Protein AF-A0A914PUM9-F1 (afdb_monomer_lite)

Foldseek 3Di:
DDDDDDDDPPDPPVCPDDPVVPPDPPPDDEAEQEDPVDPPRDDLVVVQVVVQQVLLVVLQVLVVVVVVDDDDDPPDRPFPCRNNGDPVRDPRPHYYYDYAYPDDDPVHHCVVVVVRVVVD

Structure (mmCIF, N/CA/C/O backbone):
data_AF-A0A914PUM9-F1
#
_entry.id   AF-A0A914PUM9-F1
#
loop_
_atom_site.group_PDB
_atom_site.id
_atom_site.type_symbol
_atom_site.label_atom_id
_atom_site.label_alt_id
_atom_site.label_comp_id
_atom_site.label_asym_id
_atom_site.label_entity_id
_atom_site.label_seq_id
_atom_site.pdbx_PDB_ins_code
_atom_site.Cartn_x
_atom_site.Cartn_y
_atom_site.Cartn_z
_atom_site.occupancy
_atom_site.B_iso_or_equiv
_atom_site.auth_seq_id
_atom_site.auth_comp_id
_atom_site.auth_asym_id
_atom_site.auth_atom_id
_atom_site.pdbx_PDB_model_num
ATOM 1 N N . MET A 1 1 ? -42.077 -44.377 -26.121 1.00 39.53 1 MET A N 1
ATOM 2 C CA . MET A 1 1 ? -41.051 -43.400 -26.551 1.00 39.53 1 MET A CA 1
ATOM 3 C C . MET A 1 1 ? -41.753 -42.065 -26.766 1.00 39.53 1 MET A C 1
ATOM 5 O O . MET A 1 1 ? -42.870 -42.094 -27.260 1.00 39.53 1 MET A O 1
ATOM 9 N N . ALA A 1 2 ? -41.104 -40.960 -26.391 1.00 34.34 2 ALA A N 1
ATOM 10 C CA . ALA A 1 2 ? -41.580 -39.568 -26.368 1.00 34.34 2 ALA A CA 1
ATOM 11 C C . ALA A 1 2 ? -42.380 -39.139 -25.118 1.00 34.34 2 ALA A C 1
ATOM 13 O O . ALA A 1 2 ? -43.539 -39.478 -24.904 1.00 34.34 2 ALA A O 1
ATOM 14 N N . THR A 1 3 ? -41.662 -38.382 -24.295 1.00 37.72 3 THR A N 1
ATOM 15 C CA . THR A 1 3 ? -41.999 -37.717 -23.040 1.00 37.72 3 THR A CA 1
ATOM 16 C C . THR A 1 3 ? -42.695 -36.373 -23.299 1.00 37.72 3 THR A C 1
ATOM 18 O O . THR A 1 3 ? -42.244 -35.577 -24.122 1.00 37.72 3 THR A O 1
ATOM 21 N N . GLY A 1 4 ? -43.794 -36.108 -22.585 1.00 35.75 4 GLY A N 1
ATOM 22 C CA . GLY A 1 4 ? -44.539 -34.843 -22.611 1.00 35.75 4 GLY A CA 1
ATOM 23 C C . GLY A 1 4 ? -44.244 -33.998 -21.370 1.00 35.75 4 GLY A C 1
ATOM 24 O O . GLY A 1 4 ? -44.289 -34.494 -20.251 1.00 35.75 4 GLY A O 1
ATOM 25 N N . LYS A 1 5 ? -43.886 -32.737 -21.602 1.00 37.72 5 LYS A N 1
ATOM 26 C CA . LYS A 1 5 ? -43.274 -31.761 -20.690 1.00 37.72 5 LYS A CA 1
ATOM 27 C C . LYS A 1 5 ? -44.179 -31.340 -19.518 1.00 37.72 5 LYS A C 1
ATOM 29 O O . LYS A 1 5 ? -45.210 -30.715 -19.743 1.00 37.72 5 LYS A O 1
ATOM 34 N N . ASN A 1 6 ? -43.710 -31.537 -18.285 1.00 37.22 6 ASN A N 1
ATOM 35 C CA . ASN A 1 6 ? -44.195 -30.796 -17.119 1.00 37.22 6 ASN A CA 1
ATOM 36 C C . ASN A 1 6 ? -43.399 -29.492 -17.005 1.00 37.22 6 ASN A C 1
ATOM 38 O O . ASN A 1 6 ? -42.245 -29.487 -16.579 1.00 37.22 6 ASN A O 1
ATOM 42 N N . GLY A 1 7 ? -44.013 -28.387 -17.422 1.00 41.81 7 GLY A N 1
ATOM 43 C CA . GLY A 1 7 ? -43.526 -27.048 -17.120 1.00 41.81 7 GLY A CA 1
ATOM 44 C C . GLY A 1 7 ? -43.788 -26.733 -15.653 1.00 41.81 7 GLY A C 1
ATOM 45 O O . GLY A 1 7 ? -44.868 -26.270 -15.311 1.00 41.81 7 GLY A O 1
ATOM 46 N N . SER A 1 8 ? -42.802 -26.980 -14.793 1.00 41.91 8 SER A N 1
ATOM 47 C CA . SER A 1 8 ? -42.725 -26.318 -13.494 1.00 41.91 8 SER A CA 1
ATOM 48 C C . SER A 1 8 ? -41.663 -25.241 -13.618 1.00 41.91 8 SER A C 1
ATOM 50 O O . SER A 1 8 ? -40.472 -25.533 -13.705 1.00 41.91 8 SER A O 1
ATOM 52 N N . SER A 1 9 ? -42.127 -23.997 -13.717 1.00 40.06 9 SER A N 1
ATOM 53 C CA . SER A 1 9 ? -41.310 -22.791 -13.683 1.00 40.06 9 SER A CA 1
ATOM 54 C C . SER A 1 9 ? -40.543 -22.768 -12.363 1.00 40.06 9 SER A C 1
ATOM 56 O O . SER A 1 9 ? -41.060 -22.311 -11.346 1.00 40.06 9 SER A O 1
ATOM 58 N N . ALA A 1 10 ? -39.323 -23.303 -12.367 1.00 41.12 10 ALA A N 1
ATOM 59 C CA . ALA A 1 10 ? -38.368 -23.075 -11.302 1.00 41.12 10 ALA A CA 1
ATOM 60 C C . ALA A 1 10 ? -38.071 -21.576 -11.314 1.00 41.12 10 ALA A C 1
ATOM 62 O O . ALA A 1 10 ? -37.367 -21.076 -12.193 1.00 41.12 10 ALA A O 1
ATOM 63 N N . ALA A 1 11 ? -38.682 -20.853 -10.377 1.00 40.31 11 ALA A N 1
ATOM 64 C CA . ALA A 1 11 ? -38.242 -19.523 -10.023 1.00 40.31 11 ALA A CA 1
ATOM 65 C C . ALA A 1 11 ? -36.729 -19.612 -9.810 1.00 40.31 11 ALA A C 1
ATOM 67 O O . ALA A 1 11 ? -36.255 -20.361 -8.953 1.00 40.31 11 ALA A O 1
ATOM 68 N N . VAL A 1 12 ? -35.970 -18.916 -10.655 1.00 44.53 12 VAL A N 1
ATOM 69 C CA . VAL A 1 12 ? -34.549 -18.680 -10.432 1.00 44.53 12 VAL A CA 1
ATOM 70 C C . VAL A 1 12 ? -34.493 -17.780 -9.206 1.00 44.53 12 VAL A C 1
ATOM 72 O O . VAL A 1 12 ? -34.509 -16.555 -9.299 1.00 44.53 12 VAL A O 1
ATOM 75 N N . GLU A 1 13 ? -34.531 -18.415 -8.039 1.00 40.94 13 GLU A N 1
ATOM 76 C CA . GLU A 1 13 ? -34.232 -17.818 -6.754 1.00 40.94 13 GLU A CA 1
ATOM 77 C C . GLU A 1 13 ? -32.789 -17.334 -6.875 1.00 40.94 13 GLU A C 1
ATOM 79 O O . GLU A 1 13 ? -31.829 -18.102 -6.763 1.00 40.94 13 GLU A O 1
ATOM 84 N N . SER A 1 14 ? -32.636 -16.060 -7.232 1.00 47.44 14 SER A N 1
ATOM 85 C CA . SER A 1 14 ? -31.353 -15.382 -7.234 1.00 47.44 14 SER A CA 1
ATOM 86 C C . SER A 1 14 ? -30.888 -15.386 -5.785 1.00 47.44 14 SER A C 1
ATOM 88 O O . SER A 1 14 ? -31.287 -14.538 -4.987 1.00 47.44 14 SER A O 1
ATOM 90 N N . ARG A 1 15 ? -30.124 -16.424 -5.429 1.00 44.06 15 ARG A N 1
ATOM 91 C CA . ARG A 1 15 ? -29.558 -16.664 -4.105 1.00 44.06 15 ARG A CA 1
ATOM 92 C C . ARG A 1 15 ? -28.590 -15.521 -3.820 1.00 44.06 15 ARG A C 1
ATOM 94 O O . ARG A 1 15 ? -27.383 -15.621 -4.039 1.00 44.06 15 ARG A O 1
ATOM 101 N N . ARG A 1 16 ? -29.129 -14.384 -3.383 1.00 52.47 16 ARG A N 1
ATOM 102 C CA . ARG A 1 16 ? -28.352 -13.311 -2.779 1.00 52.47 16 ARG A CA 1
ATOM 103 C C . ARG A 1 16 ? -27.761 -13.921 -1.518 1.00 52.47 16 ARG A C 1
ATOM 105 O O . ARG A 1 16 ? -28.467 -14.092 -0.530 1.00 52.47 16 ARG A O 1
ATOM 112 N N . ARG A 1 17 ? -26.493 -14.332 -1.608 1.00 45.16 17 ARG A N 1
ATOM 113 C CA . ARG A 1 17 ? -25.752 -14.898 -0.479 1.00 45.16 17 ARG A CA 1
ATOM 114 C C . ARG A 1 17 ? -25.877 -13.948 0.704 1.00 45.16 17 ARG A C 1
ATOM 116 O O . ARG A 1 17 ? -25.747 -12.726 0.547 1.00 45.16 17 ARG A O 1
ATOM 123 N N . SER A 1 18 ? -26.167 -14.517 1.864 1.00 42.97 18 SER A N 1
ATOM 124 C CA . SER A 1 18 ? -26.297 -13.763 3.102 1.00 42.97 18 SER A CA 1
ATOM 125 C C . SER A 1 18 ? -24.988 -13.000 3.384 1.00 42.97 18 SER A C 1
ATOM 127 O O . SER A 1 18 ? -23.911 -13.457 2.991 1.00 42.97 18 SER A O 1
ATOM 129 N N . PRO A 1 19 ? -25.022 -11.820 4.029 1.00 49.38 19 PRO A N 1
ATOM 130 C CA . PRO A 1 19 ? -23.810 -11.071 4.378 1.00 49.38 19 PRO A CA 1
ATOM 131 C C . PRO A 1 19 ? -22.763 -11.896 5.148 1.00 49.38 19 PRO A C 1
ATOM 133 O O . PRO A 1 19 ? -21.573 -11.633 5.004 1.00 49.38 19 PRO A O 1
ATOM 136 N N . SER A 1 20 ? -23.193 -12.918 5.896 1.00 48.34 20 SER A N 1
ATOM 137 C CA . SER A 1 20 ? -22.342 -13.868 6.626 1.00 48.34 20 SER A CA 1
ATOM 138 C C . SER A 1 20 ? -21.557 -14.839 5.737 1.00 48.34 20 SER A C 1
ATOM 140 O O . SER A 1 20 ? -20.492 -15.287 6.137 1.00 48.34 20 SER A O 1
ATOM 142 N N . GLU A 1 21 ? -22.025 -15.139 4.524 1.00 46.53 21 GLU A N 1
ATOM 143 C CA . GLU A 1 21 ? -21.331 -16.016 3.557 1.00 46.53 21 GLU A CA 1
ATOM 144 C C . GLU A 1 21 ? -20.349 -15.243 2.658 1.00 46.53 21 GLU A C 1
ATOM 146 O O . GLU A 1 21 ? -19.794 -15.787 1.701 1.00 46.53 21 GLU A O 1
ATOM 151 N N . ARG A 1 22 ? -20.182 -13.938 2.911 1.00 48.50 22 ARG A N 1
ATOM 152 C CA . ARG A 1 22 ? -19.328 -13.040 2.126 1.00 48.50 22 ARG A CA 1
ATOM 153 C C . ARG A 1 22 ? -17.931 -12.861 2.715 1.00 48.50 22 ARG A C 1
ATOM 155 O O . ARG A 1 22 ? -17.140 -12.134 2.122 1.00 48.50 22 ARG A O 1
ATOM 162 N N . SER A 1 23 ? -17.623 -13.540 3.819 1.00 48.38 23 SER A N 1
ATOM 163 C CA . SER A 1 23 ? -16.247 -13.780 4.256 1.00 48.38 23 SER A CA 1
ATOM 164 C C . SER A 1 23 ? -15.605 -14.768 3.285 1.00 48.38 23 SER A C 1
ATOM 166 O O . SER A 1 23 ? -15.422 -15.938 3.600 1.00 48.38 23 SER A O 1
ATOM 168 N N . ARG A 1 24 ? -15.354 -14.328 2.051 1.00 56.56 24 ARG A N 1
ATOM 169 C CA . ARG A 1 24 ? -14.344 -14.988 1.233 1.00 56.56 24 ARG A CA 1
ATOM 170 C C . ARG A 1 24 ? -13.032 -14.702 1.948 1.00 56.56 24 ARG A C 1
ATOM 172 O O . ARG A 1 24 ? -12.715 -13.529 2.148 1.00 56.56 24 ARG A O 1
ATOM 179 N N . GLU A 1 25 ? -12.337 -15.742 2.392 1.00 56.75 25 GLU A N 1
ATOM 180 C CA . GLU A 1 25 ? -10.899 -15.613 2.608 1.00 56.75 25 GLU A CA 1
ATOM 181 C C . GLU A 1 25 ? -10.331 -15.033 1.312 1.00 56.75 25 GLU A C 1
ATOM 183 O O . GLU A 1 25 ? -10.694 -15.468 0.215 1.00 56.75 25 GLU A O 1
ATOM 188 N N . ILE A 1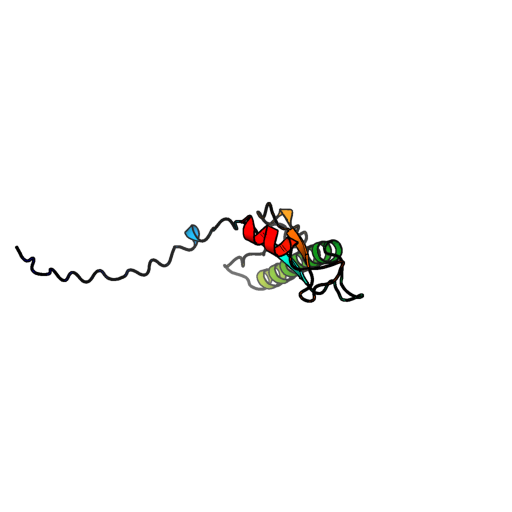 26 ? -9.593 -13.934 1.433 1.00 60.34 26 ILE A N 1
ATOM 189 C CA . ILE A 1 26 ? -8.939 -13.345 0.275 1.00 60.34 26 ILE A CA 1
ATOM 190 C C . ILE A 1 26 ? -7.756 -14.267 -0.007 1.00 60.34 26 ILE A C 1
ATOM 192 O O . ILE A 1 26 ? -6.746 -14.193 0.684 1.00 60.34 26 ILE A O 1
ATOM 196 N N . GLU A 1 27 ? -7.924 -15.181 -0.962 1.00 65.62 27 GLU A N 1
ATOM 197 C CA . GLU A 1 27 ? -6.821 -15.958 -1.529 1.00 65.62 27 GLU A CA 1
ATOM 198 C C . GLU A 1 27 ? -5.932 -14.992 -2.313 1.00 65.62 27 GLU A C 1
ATOM 200 O O . GLU A 1 27 ? -6.309 -14.558 -3.398 1.00 65.62 27 GLU A O 1
ATOM 205 N N . GLY A 1 28 ? -4.802 -14.610 -1.710 1.00 71.00 28 GLY A N 1
ATOM 206 C CA . GLY A 1 28 ? -3.768 -13.769 -2.311 1.00 71.00 28 GLY A CA 1
ATOM 207 C C . GLY A 1 28 ? -4.192 -12.318 -2.587 1.00 71.00 28 GLY A C 1
ATOM 208 O O . GLY A 1 28 ? -5.176 -12.030 -3.264 1.00 71.00 28 GLY A O 1
ATOM 209 N N . SER A 1 29 ? -3.406 -11.351 -2.116 1.00 82.56 29 SER A N 1
ATOM 210 C CA . SER A 1 29 ? -3.535 -9.955 -2.548 1.00 82.56 29 SER A CA 1
ATOM 211 C C . SER A 1 29 ? -2.155 -9.379 -2.812 1.00 82.56 29 SER A C 1
ATOM 213 O O . SER A 1 29 ? -1.240 -9.588 -2.029 1.00 82.56 29 SER A O 1
ATOM 215 N N . PHE A 1 30 ? -2.001 -8.604 -3.880 1.00 84.25 30 PHE A N 1
ATOM 216 C CA . PHE A 1 30 ? -0.747 -7.918 -4.180 1.00 84.25 30 PHE A CA 1
ATOM 217 C C . PHE A 1 30 ? -0.996 -6.467 -4.583 1.00 84.25 30 PHE A C 1
ATOM 219 O O . PHE A 1 30 ? -2.087 -6.094 -5.018 1.00 84.25 30 PHE A O 1
ATOM 226 N N . SER A 1 31 ? 0.035 -5.647 -4.419 1.00 85.25 31 SER A N 1
ATOM 227 C CA . SER A 1 31 ? 0.081 -4.256 -4.845 1.00 85.25 31 SER A CA 1
ATOM 228 C C . SER A 1 31 ? 1.160 -4.099 -5.910 1.00 85.25 31 SER A C 1
ATOM 230 O O . SER A 1 31 ? 2.330 -4.396 -5.665 1.00 85.25 31 SER A O 1
ATOM 232 N N . CYS A 1 32 ? 0.780 -3.627 -7.097 1.00 88.62 32 CYS A N 1
ATOM 233 C CA . CYS A 1 32 ? 1.749 -3.250 -8.121 1.00 88.62 32 CYS A CA 1
ATOM 234 C C . CYS A 1 32 ? 2.315 -1.863 -7.807 1.00 88.62 32 CYS A C 1
ATOM 236 O O . CYS A 1 32 ? 1.617 -0.856 -7.968 1.00 88.62 32 CYS A O 1
ATOM 238 N N . CYS A 1 33 ? 3.594 -1.790 -7.456 1.00 90.12 33 CYS A N 1
ATOM 239 C CA . CYS A 1 33 ? 4.350 -0.542 -7.467 1.00 90.12 33 CYS A CA 1
ATOM 240 C C . CYS A 1 33 ? 4.726 -0.261 -8.924 1.00 90.12 33 CYS A C 1
ATOM 242 O O . CYS A 1 33 ? 5.718 -0.771 -9.430 1.00 90.12 33 CYS A O 1
ATOM 244 N N . SER A 1 34 ? 3.829 0.404 -9.653 1.00 88.00 34 SER A N 1
ATOM 245 C CA . SER A 1 34 ? 3.970 0.620 -11.094 1.00 88.00 3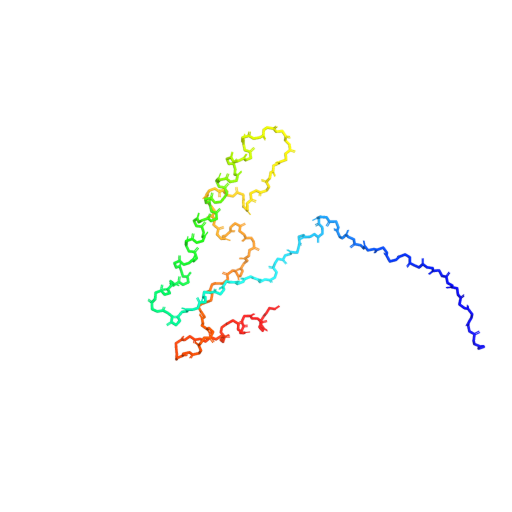4 SER A CA 1
ATOM 246 C C . SER A 1 34 ? 4.739 1.901 -11.406 1.00 88.00 34 SER A C 1
ATOM 248 O O . SER A 1 34 ? 4.581 2.903 -10.706 1.00 88.00 34 SER A O 1
ATOM 250 N N . LYS A 1 35 ? 5.433 1.890 -12.549 1.00 90.44 35 LYS A N 1
ATOM 251 C CA . LYS A 1 35 ? 6.250 2.983 -13.104 1.00 90.44 35 LYS A CA 1
ATOM 252 C C . LYS A 1 35 ? 7.623 3.131 -12.453 1.00 90.44 35 LYS A C 1
ATOM 254 O O . LYS A 1 35 ? 8.126 4.246 -12.323 1.00 90.44 35 LYS A O 1
ATOM 259 N N . GLU A 1 36 ? 8.230 2.017 -12.058 1.00 88.00 36 GLU A N 1
ATOM 260 C CA . GLU A 1 36 ? 9.600 1.995 -11.524 1.00 88.00 36 GLU A CA 1
ATOM 261 C C . GLU A 1 36 ? 10.660 2.410 -12.561 1.00 88.00 36 GLU A C 1
ATOM 263 O O . GLU A 1 36 ? 11.780 2.756 -12.206 1.00 88.00 36 GLU A O 1
ATOM 268 N N . ASP A 1 37 ? 10.295 2.482 -13.846 1.00 87.75 37 ASP A N 1
ATOM 269 C CA . ASP A 1 37 ? 11.107 3.101 -14.900 1.00 87.75 37 ASP A CA 1
ATOM 270 C C . ASP A 1 37 ? 11.311 4.618 -14.702 1.00 87.75 37 ASP A C 1
ATOM 272 O O . ASP A 1 37 ? 12.196 5.227 -15.308 1.00 87.75 37 ASP A O 1
ATOM 276 N N . ASN A 1 38 ? 10.504 5.254 -13.849 1.00 89.44 38 ASN A N 1
ATOM 277 C CA . ASN A 1 38 ? 10.634 6.663 -13.516 1.00 89.44 38 ASN A CA 1
ATOM 278 C C . ASN A 1 38 ? 11.662 6.868 -12.394 1.00 89.44 38 ASN A C 1
ATOM 280 O O . ASN A 1 38 ? 11.522 6.328 -11.305 1.00 89.44 38 ASN A O 1
ATOM 284 N N . SER A 1 39 ? 12.631 7.764 -12.593 1.00 89.12 39 SER A N 1
ATOM 285 C CA . SER A 1 39 ? 13.654 8.082 -11.581 1.00 89.12 39 SER A CA 1
ATOM 286 C C . SER A 1 39 ? 13.113 8.671 -10.271 1.00 89.12 39 SER A C 1
ATOM 288 O O . SER A 1 39 ? 13.833 8.734 -9.275 1.00 89.12 39 SER A O 1
ATOM 290 N N . LEU A 1 40 ? 11.859 9.130 -10.258 1.00 92.62 40 LEU A N 1
ATOM 291 C CA . LEU A 1 40 ? 11.161 9.615 -9.067 1.00 92.62 40 LEU A CA 1
ATOM 292 C C . LEU A 1 40 ? 10.285 8.545 -8.402 1.00 92.62 40 LEU A C 1
ATOM 294 O O . LEU A 1 40 ? 9.610 8.859 -7.413 1.00 92.62 40 LEU A O 1
ATOM 298 N N . ALA A 1 41 ? 10.263 7.322 -8.939 1.00 90.81 41 ALA A N 1
ATOM 299 C CA . ALA A 1 41 ? 9.537 6.206 -8.358 1.00 90.81 41 ALA A CA 1
ATOM 300 C C . ALA A 1 41 ? 9.991 5.961 -6.917 1.00 90.81 41 ALA A C 1
ATOM 302 O O . ALA A 1 41 ? 11.142 6.191 -6.528 1.00 90.81 41 ALA A O 1
ATOM 303 N N . LYS A 1 42 ? 9.027 5.579 -6.085 1.00 93.00 42 LYS A N 1
ATOM 304 C CA . LYS A 1 42 ? 9.271 5.271 -4.682 1.00 93.00 42 LYS A CA 1
ATOM 305 C C . LYS A 1 42 ? 9.430 3.776 -4.567 1.00 93.00 42 LYS A C 1
ATOM 307 O O . LYS A 1 42 ? 8.619 3.044 -5.109 1.00 93.00 42 LYS A O 1
ATOM 312 N N . THR A 1 43 ? 10.417 3.361 -3.783 1.00 91.38 43 THR A N 1
ATOM 313 C CA . THR A 1 43 ? 10.614 1.946 -3.498 1.00 91.38 43 THR A CA 1
ATOM 314 C C . THR A 1 43 ? 9.351 1.344 -2.895 1.00 91.38 43 THR A C 1
ATOM 316 O O . THR A 1 43 ? 8.618 1.996 -2.141 1.00 91.38 43 THR A O 1
ATOM 319 N N . GLU A 1 44 ? 9.134 0.068 -3.172 1.00 92.44 44 GLU A N 1
ATOM 320 C CA . GLU A 1 44 ? 8.047 -0.737 -2.640 1.00 92.44 44 GLU A CA 1
ATOM 321 C C . GLU A 1 44 ? 7.958 -0.645 -1.119 1.00 92.44 44 GLU A C 1
ATOM 323 O O . GLU A 1 44 ? 6.866 -0.479 -0.582 1.00 92.44 44 GLU A O 1
ATOM 328 N N . LYS A 1 45 ? 9.105 -0.619 -0.426 1.00 92.56 45 LYS A N 1
ATOM 329 C CA . LYS A 1 45 ? 9.156 -0.409 1.023 1.00 92.56 45 LYS A CA 1
ATOM 330 C C . LYS A 1 45 ? 8.617 0.960 1.438 1.00 92.56 45 LYS A C 1
ATOM 332 O O . LYS A 1 45 ? 7.847 1.051 2.388 1.00 92.56 45 LYS A O 1
ATOM 337 N N . SER A 1 46 ? 9.002 2.029 0.739 1.00 94.31 46 SER A N 1
ATOM 338 C CA . SER A 1 46 ? 8.501 3.370 1.054 1.00 94.31 46 SER A CA 1
ATOM 339 C C . SER A 1 46 ? 6.996 3.478 0.819 1.00 94.31 46 SER A C 1
ATOM 341 O O . SER A 1 46 ? 6.334 4.219 1.541 1.00 94.31 46 SER A O 1
ATOM 343 N N . ILE A 1 47 ? 6.464 2.781 -0.187 1.00 94.88 47 ILE A N 1
ATOM 344 C CA . ILE A 1 47 ? 5.026 2.740 -0.468 1.00 94.88 47 ILE A CA 1
ATOM 345 C C . ILE A 1 47 ? 4.308 1.907 0.603 1.00 94.88 47 ILE A C 1
ATOM 347 O O . ILE A 1 47 ? 3.282 2.350 1.111 1.00 94.88 47 ILE A O 1
ATOM 351 N N . PHE A 1 48 ? 4.861 0.752 0.983 1.00 93.12 48 PHE A N 1
ATOM 352 C CA . PHE A 1 48 ? 4.346 -0.114 2.047 1.00 93.12 48 PHE A CA 1
ATOM 353 C C . PHE A 1 48 ? 4.205 0.643 3.373 1.00 93.12 48 PHE A C 1
ATOM 355 O O . PHE A 1 48 ? 3.114 0.680 3.942 1.00 93.12 48 PHE A O 1
ATOM 362 N N . ASP A 1 49 ? 5.280 1.301 3.819 1.00 93.25 49 ASP A N 1
ATOM 363 C CA . ASP A 1 49 ? 5.312 2.050 5.080 1.00 93.25 49 ASP A CA 1
ATOM 364 C C . ASP A 1 49 ? 4.353 3.265 5.027 1.00 93.25 49 ASP A C 1
ATOM 366 O O . ASP A 1 49 ? 3.628 3.546 5.981 1.00 93.25 49 ASP A O 1
ATOM 370 N N . ALA A 1 50 ? 4.303 3.982 3.895 1.00 95.06 50 ALA A N 1
ATOM 371 C CA . ALA A 1 50 ? 3.432 5.149 3.738 1.00 95.06 50 ALA A CA 1
ATOM 372 C C . ALA A 1 50 ? 1.946 4.772 3.729 1.00 95.06 50 ALA A C 1
ATOM 374 O O . ALA A 1 50 ? 1.138 5.428 4.382 1.00 95.06 50 ALA A O 1
ATOM 375 N N . LEU A 1 51 ? 1.576 3.715 3.006 1.00 93.44 51 LEU A N 1
ATOM 376 C CA . LEU A 1 51 ? 0.200 3.241 2.991 1.00 93.44 51 LEU A CA 1
ATOM 377 C C . LEU A 1 51 ? -0.213 2.699 4.365 1.00 93.44 51 LEU A C 1
ATOM 379 O O . LEU A 1 51 ? -1.331 2.980 4.780 1.00 93.44 51 LEU A O 1
ATOM 383 N N . GLU A 1 52 ? 0.669 2.017 5.104 1.00 92.12 52 GLU A N 1
ATOM 384 C CA . GLU A 1 52 ? 0.372 1.586 6.481 1.00 92.12 52 GLU A CA 1
ATOM 385 C C . GLU A 1 52 ? -0.061 2.781 7.350 1.00 92.12 52 GLU A C 1
ATOM 387 O O . GLU A 1 52 ? -1.146 2.795 7.937 1.00 92.12 52 GLU A O 1
ATOM 392 N N . HIS A 1 53 ? 0.741 3.846 7.330 1.00 93.44 53 HIS A N 1
ATOM 393 C CA . HIS A 1 53 ? 0.455 5.078 8.057 1.00 93.44 53 HIS A CA 1
ATOM 394 C C . HIS A 1 53 ? -0.860 5.745 7.614 1.00 93.44 53 HIS A C 1
ATOM 396 O O . HIS A 1 53 ? -1.689 6.113 8.451 1.00 93.44 53 HIS A O 1
ATOM 402 N N . GLU A 1 54 ? -1.093 5.882 6.306 1.00 94.00 54 GLU A N 1
ATOM 403 C CA . GLU A 1 54 ? -2.312 6.515 5.787 1.00 94.00 54 GLU A CA 1
ATOM 404 C C . GLU A 1 54 ? -3.578 5.714 6.131 1.00 94.00 54 GLU A C 1
ATOM 406 O O . GLU A 1 54 ? -4.610 6.303 6.461 1.00 94.00 54 GLU A O 1
ATOM 411 N N . PHE A 1 55 ? -3.520 4.379 6.132 1.00 91.62 55 PHE A N 1
ATOM 412 C CA . PHE A 1 55 ? -4.636 3.543 6.588 1.00 91.62 55 PHE A CA 1
ATOM 413 C C . PHE A 1 55 ? -4.949 3.771 8.075 1.00 91.62 55 PHE A C 1
ATOM 415 O O . PHE A 1 55 ? -6.127 3.851 8.447 1.00 91.62 55 PHE A O 1
ATOM 422 N N . GLY A 1 56 ? -3.924 3.977 8.907 1.00 91.12 56 GLY A N 1
ATOM 423 C CA . GLY A 1 56 ? -4.080 4.403 10.300 1.00 91.12 56 GLY A CA 1
ATOM 424 C C . GLY A 1 56 ? -4.800 5.750 10.423 1.00 91.12 56 GLY A C 1
ATOM 425 O O . GLY A 1 56 ? -5.790 5.879 11.153 1.00 91.12 56 GLY A O 1
ATOM 426 N N . LEU A 1 57 ? -4.396 6.751 9.636 1.00 91.12 57 LEU A N 1
ATOM 427 C CA . LEU A 1 57 ? -5.064 8.060 9.607 1.00 91.12 57 LEU A CA 1
ATOM 428 C C . LEU A 1 57 ? -6.520 7.973 9.126 1.00 91.12 57 LEU A C 1
ATOM 430 O O . LEU A 1 57 ? -7.410 8.637 9.675 1.00 91.12 57 LEU A O 1
ATOM 434 N N . ILE A 1 58 ? -6.804 7.128 8.132 1.00 90.44 58 ILE A N 1
ATOM 435 C CA . ILE A 1 58 ? -8.172 6.874 7.666 1.00 90.44 58 ILE A CA 1
ATOM 436 C C . ILE A 1 58 ? -9.012 6.275 8.797 1.00 90.44 58 ILE A C 1
ATOM 438 O O . ILE A 1 58 ? -10.145 6.704 9.017 1.00 90.44 58 ILE A O 1
ATOM 442 N N . ASN A 1 59 ? -8.475 5.326 9.560 1.00 88.88 59 ASN A N 1
ATOM 443 C CA . ASN A 1 59 ? -9.173 4.776 10.716 1.00 88.88 59 ASN A CA 1
ATOM 444 C C . ASN A 1 59 ? -9.459 5.838 11.786 1.00 88.88 59 ASN A C 1
ATOM 446 O O . ASN A 1 59 ? -10.588 5.899 12.276 1.00 88.88 59 ASN A O 1
ATOM 450 N N . ILE A 1 60 ? -8.491 6.703 12.110 1.00 87.75 60 ILE A N 1
ATOM 451 C CA . ILE A 1 60 ? -8.682 7.806 13.071 1.00 87.75 60 ILE A CA 1
ATOM 452 C C . ILE A 1 60 ? -9.790 8.747 12.598 1.00 87.75 60 ILE A C 1
ATOM 454 O O . ILE A 1 60 ? -10.718 9.045 13.351 1.00 87.75 60 ILE A O 1
ATOM 458 N N . SER A 1 61 ? -9.724 9.195 11.342 1.00 87.44 61 SER A N 1
ATOM 459 C CA . SER A 1 61 ? -10.712 10.128 10.791 1.00 87.44 61 SER A CA 1
ATOM 460 C C . SER A 1 61 ? -12.118 9.520 10.745 1.00 87.44 61 SER A C 1
ATOM 462 O O . SER A 1 61 ? -13.089 10.195 11.094 1.00 87.44 61 SER A O 1
ATOM 464 N N . ARG A 1 62 ? -12.249 8.226 10.415 1.00 85.50 62 ARG A N 1
ATOM 465 C CA . ARG A 1 62 ? -13.534 7.507 10.454 1.00 85.50 62 ARG A CA 1
ATOM 466 C C . ARG A 1 62 ? -14.047 7.328 11.879 1.00 85.50 62 ARG A C 1
ATOM 468 O O . ARG A 1 62 ? -15.231 7.552 12.111 1.00 85.50 62 ARG A O 1
ATOM 475 N N . ALA A 1 63 ? -13.183 6.978 12.830 1.00 83.06 63 ALA A N 1
ATOM 476 C CA . ALA A 1 63 ? -13.558 6.859 14.238 1.00 83.06 63 ALA A CA 1
ATOM 477 C C . ALA A 1 63 ? -14.087 8.190 14.796 1.00 83.06 63 ALA A C 1
ATOM 479 O O . ALA A 1 63 ? -15.128 8.210 15.451 1.00 83.06 63 ALA A O 1
ATOM 480 N N . ALA A 1 64 ? -13.417 9.303 14.482 1.00 82.69 64 ALA A N 1
ATOM 481 C CA . ALA A 1 64 ? -13.836 10.644 14.888 1.00 82.69 64 ALA A CA 1
ATOM 482 C C . ALA A 1 64 ? -15.164 11.075 14.242 1.00 82.69 64 ALA A C 1
ATOM 484 O O . ALA A 1 64 ? -16.015 11.669 14.901 1.00 82.69 64 ALA A O 1
ATOM 485 N N . ALA A 1 65 ? -15.376 10.751 12.964 1.00 81.56 65 ALA A N 1
ATOM 486 C CA . ALA A 1 65 ? -16.642 11.036 12.293 1.00 81.56 65 ALA A CA 1
ATOM 487 C C . ALA A 1 65 ? -17.805 10.243 12.909 1.00 81.56 65 ALA A C 1
ATOM 489 O O . ALA A 1 65 ? -18.892 10.784 13.091 1.00 81.56 65 ALA A O 1
ATOM 490 N N . LEU A 1 66 ? -17.572 8.977 13.267 1.00 76.19 66 LEU A N 1
ATOM 491 C CA . LEU A 1 66 ? -18.590 8.110 13.859 1.00 76.19 66 LEU A CA 1
ATOM 492 C C . LEU A 1 66 ? -18.918 8.492 15.306 1.00 76.19 66 LEU A C 1
ATOM 494 O O . LEU A 1 66 ? -20.086 8.449 15.683 1.00 76.19 66 LEU A O 1
ATOM 498 N N . SER A 1 67 ? -17.927 8.910 16.101 1.00 70.81 67 SER A N 1
ATOM 499 C CA . SER A 1 67 ? -18.154 9.361 17.482 1.00 70.81 67 SER A CA 1
ATOM 500 C C . SER A 1 67 ? -18.982 10.649 17.568 1.00 70.81 67 SER A C 1
ATOM 502 O O . SER A 1 67 ? -19.653 10.878 18.570 1.00 70.81 67 SER A O 1
ATOM 504 N N . SER A 1 68 ? -18.991 11.460 16.505 1.00 63.97 68 SER A N 1
ATOM 505 C CA . SER A 1 68 ? -19.802 12.679 16.398 1.00 63.97 68 SER A CA 1
ATOM 506 C C . SER A 1 68 ? -21.299 12.418 16.152 1.00 63.97 68 SER A C 1
ATOM 508 O O . SER A 1 68 ? -22.093 13.358 16.226 1.00 63.97 68 SER A O 1
ATOM 510 N N . THR A 1 69 ? -21.705 11.183 15.852 1.00 65.12 69 THR A N 1
ATOM 511 C CA . THR A 1 69 ? -23.096 10.808 15.549 1.00 65.12 69 THR A CA 1
ATOM 512 C C . THR A 1 69 ? -23.560 9.723 16.510 1.00 65.12 69 THR A C 1
ATOM 514 O O . THR A 1 69 ? -23.323 8.537 16.298 1.00 65.12 69 THR A O 1
ATOM 517 N N . ASP A 1 70 ? -24.213 10.134 17.595 1.00 57.91 70 ASP A N 1
ATOM 518 C CA . ASP A 1 70 ? -24.753 9.211 18.589 1.00 57.91 70 ASP A CA 1
ATOM 519 C C . ASP A 1 70 ? -25.938 8.415 18.019 1.00 57.91 70 ASP A C 1
ATOM 521 O O . ASP A 1 70 ? -26.966 8.975 17.629 1.00 57.91 70 ASP A O 1
ATOM 525 N N . GLY A 1 71 ? -25.783 7.091 18.020 1.00 57.66 71 GLY A N 1
ATOM 526 C CA . GLY A 1 71 ? -26.914 6.181 18.111 1.00 57.66 71 GLY A CA 1
ATOM 527 C C . GLY A 1 71 ? -27.029 5.148 16.996 1.00 57.66 71 GLY A C 1
ATOM 528 O O . GLY A 1 71 ? -27.958 5.206 16.199 1.00 57.66 71 GLY A O 1
ATOM 529 N N . ARG A 1 72 ? -26.203 4.096 17.078 1.00 56.00 72 ARG A N 1
ATOM 530 C CA . ARG A 1 72 ? -26.430 2.767 16.464 1.00 56.00 72 ARG A CA 1
ATOM 531 C C . ARG A 1 72 ? -26.199 2.665 14.952 1.00 56.00 72 ARG A C 1
ATOM 533 O O . ARG A 1 72 ? -27.092 2.302 14.201 1.00 56.00 72 ARG A O 1
ATOM 540 N N . ASP A 1 73 ? -24.953 2.831 14.541 1.00 54.94 73 ASP A N 1
ATOM 541 C CA . ASP A 1 73 ? -24.296 1.787 13.752 1.00 54.9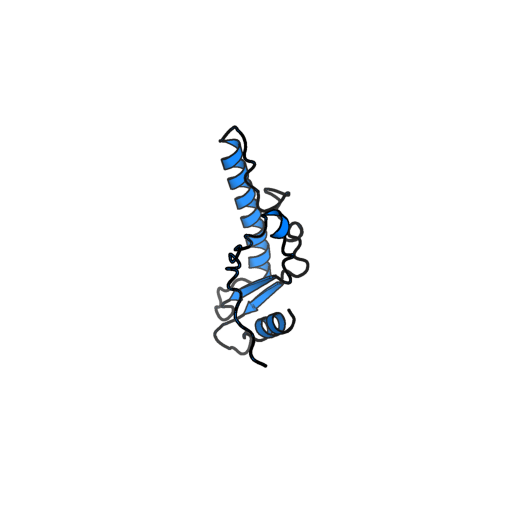4 73 ASP A CA 1
ATOM 542 C C . ASP A 1 73 ? -22.792 2.026 13.847 1.00 54.94 73 ASP A C 1
ATOM 544 O O . ASP A 1 73 ? -22.284 3.061 13.416 1.00 54.94 73 ASP A O 1
ATOM 548 N N . GLY A 1 74 ? -22.078 1.103 14.493 1.00 54.78 74 GLY A N 1
ATOM 549 C CA . GLY A 1 74 ? -20.623 1.143 14.581 1.00 54.78 74 GLY A CA 1
ATOM 550 C C . GLY A 1 74 ? -20.048 0.928 13.189 1.00 54.78 74 GLY A C 1
ATOM 551 O O . GLY A 1 74 ? -19.789 -0.209 12.795 1.00 54.78 74 GLY A O 1
ATOM 552 N N . GLY A 1 75 ? -19.920 2.009 12.418 1.00 56.44 75 GLY A N 1
ATOM 553 C CA . GLY A 1 75 ? -19.327 1.980 11.092 1.00 56.44 75 GLY A CA 1
ATOM 554 C C . GLY A 1 75 ? -17.984 1.265 11.170 1.00 56.44 75 GLY A C 1
ATOM 555 O O . GLY A 1 75 ? -17.11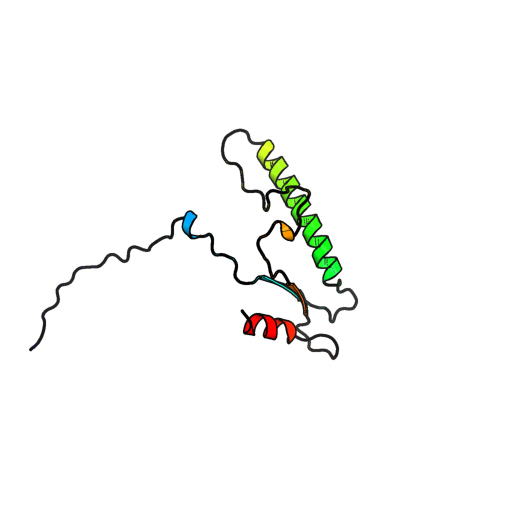5 1.642 11.952 1.00 56.44 75 GLY A O 1
ATOM 556 N N . LYS A 1 76 ? -17.841 0.177 10.408 1.00 68.38 76 LYS A N 1
ATOM 557 C CA . LYS A 1 76 ? -16.654 -0.676 10.478 1.00 68.38 76 LYS A CA 1
ATOM 558 C C . LYS A 1 76 ? -15.412 0.150 10.144 1.00 68.38 76 LYS A C 1
ATOM 560 O O . LYS A 1 76 ? -15.267 0.611 9.005 1.00 68.38 76 LYS A O 1
ATOM 565 N N . LEU A 1 77 ? -14.532 0.313 11.130 1.00 73.44 77 LEU A N 1
ATOM 566 C CA . LEU A 1 77 ? -13.140 0.691 10.896 1.00 73.44 77 LEU A CA 1
ATOM 567 C C . LEU A 1 77 ? -12.505 -0.331 9.943 1.00 73.44 77 LEU A C 1
ATOM 569 O O . LEU A 1 77 ? -13.007 -1.450 9.803 1.00 73.44 77 LEU A O 1
ATOM 573 N N . LEU A 1 78 ? -11.450 0.070 9.234 1.00 73.56 78 LEU A N 1
ATOM 574 C CA . LEU A 1 78 ? -10.764 -0.822 8.295 1.00 73.56 78 LEU A CA 1
ATOM 575 C C . LEU A 1 78 ? -10.101 -1.985 9.040 1.00 73.56 78 LEU A C 1
ATOM 577 O O . LEU A 1 78 ? -10.093 -3.104 8.537 1.00 73.56 78 LEU A O 1
ATOM 581 N N . THR A 1 79 ? -9.628 -1.727 10.260 1.00 75.75 79 THR A N 1
ATOM 582 C CA . THR A 1 79 ? -9.046 -2.714 11.176 1.00 75.75 79 THR A CA 1
ATOM 583 C C . THR A 1 79 ? -9.445 -2.417 12.619 1.00 75.75 79 THR A C 1
ATOM 585 O O . THR A 1 79 ? -10.018 -1.369 12.929 1.00 75.75 79 THR A O 1
ATOM 588 N N . PHE A 1 80 ? -9.150 -3.358 13.517 1.00 69.69 80 PHE A N 1
ATOM 589 C CA . PHE A 1 80 ? -9.433 -3.231 14.950 1.00 69.69 80 PHE A CA 1
ATOM 590 C C . PHE A 1 80 ? -8.402 -2.374 15.701 1.00 69.69 80 PHE A C 1
ATOM 592 O O . PHE A 1 80 ? -8.699 -1.901 16.794 1.00 69.69 80 PHE A O 1
ATOM 599 N N . SER A 1 81 ? -7.226 -2.155 15.110 1.00 76.94 81 SER A N 1
ATOM 600 C CA . SER A 1 81 ? -6.116 -1.359 15.653 1.00 76.94 81 SER A CA 1
ATOM 601 C C . SER A 1 81 ? -6.324 0.153 15.552 1.00 76.94 81 SER A C 1
ATOM 603 O O . SER A 1 81 ? -5.627 0.927 16.204 1.00 76.94 81 SER A O 1
ATOM 605 N N . GLY A 1 82 ? -7.316 0.608 14.781 1.00 80.81 82 GLY A N 1
ATOM 606 C CA . GLY A 1 82 ? -7.610 2.031 14.668 1.00 80.81 82 GLY A CA 1
ATOM 607 C C . GLY A 1 82 ? -6.438 2.797 14.047 1.00 80.81 82 GLY A C 1
ATOM 608 O O . GLY A 1 82 ? -6.044 2.504 12.921 1.00 80.81 82 GLY A O 1
ATOM 609 N N . GLY A 1 83 ? -5.926 3.801 14.764 1.00 80.88 83 GLY A N 1
ATOM 610 C CA . GLY A 1 83 ? -4.833 4.659 14.296 1.00 80.88 83 GLY A CA 1
ATOM 611 C C . GLY A 1 83 ? -3.484 3.969 14.152 1.00 80.88 83 GLY A C 1
ATOM 612 O O . GLY A 1 83 ? -2.684 4.392 13.326 1.00 80.88 83 GLY A O 1
ATOM 613 N N . ASP A 1 84 ? -3.277 2.882 14.888 1.00 86.75 84 ASP A N 1
ATOM 614 C CA . ASP A 1 84 ? -2.050 2.088 14.866 1.00 86.75 84 ASP A CA 1
ATOM 615 C C . ASP A 1 84 ? -2.183 0.920 13.877 1.00 86.75 84 ASP A C 1
ATOM 617 O O . ASP A 1 84 ? -1.847 -0.220 14.194 1.00 86.75 84 ASP A O 1
ATOM 621 N N . PHE A 1 85 ? -2.760 1.188 12.701 1.00 89.62 85 PHE A N 1
ATOM 622 C CA . PHE A 1 85 ? -2.917 0.186 11.649 1.00 89.62 85 PHE A CA 1
ATOM 623 C C . PHE A 1 85 ? -1.567 -0.455 11.315 1.00 89.62 85 PHE A C 1
ATOM 625 O O . PHE A 1 85 ? -0.583 0.248 11.103 1.00 89.62 85 PHE A O 1
ATOM 632 N N . SER A 1 86 ? -1.559 -1.779 11.196 1.00 88.75 86 SER A N 1
ATOM 633 C CA . SER A 1 86 ? -0.489 -2.541 10.571 1.00 88.75 86 SER A CA 1
ATOM 634 C C . SER A 1 86 ? -1.051 -3.473 9.506 1.00 88.75 86 SER A C 1
ATOM 636 O O . SER A 1 86 ? -2.156 -4.003 9.638 1.00 88.75 86 SER A O 1
ATOM 638 N N . TRP 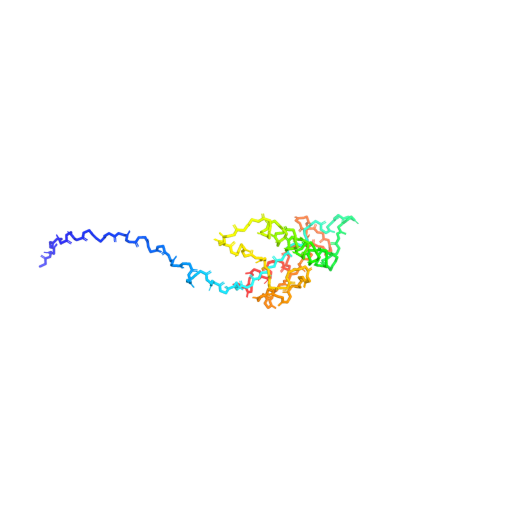A 1 87 ? -0.262 -3.766 8.474 1.00 87.12 87 TRP A N 1
ATOM 639 C CA . TRP A 1 87 ? -0.616 -4.787 7.486 1.00 87.12 87 TRP A CA 1
ATOM 640 C C . TRP A 1 87 ? -0.893 -6.159 8.112 1.00 87.12 87 TRP A C 1
ATOM 642 O O . TRP A 1 87 ? -1.699 -6.912 7.574 1.00 87.12 87 TRP A O 1
ATOM 652 N N . THR A 1 88 ? -0.311 -6.446 9.281 1.00 85.19 88 THR A N 1
ATOM 653 C CA . THR A 1 88 ? -0.574 -7.670 10.063 1.00 85.19 88 THR A CA 1
ATOM 654 C C . THR A 1 88 ? -1.994 -7.756 10.635 1.00 85.19 88 THR A C 1
ATOM 656 O O . THR A 1 88 ? -2.469 -8.849 10.946 1.00 85.19 88 THR A O 1
ATOM 659 N N . ASP A 1 89 ? -2.704 -6.630 10.753 1.00 82.38 89 ASP A N 1
ATOM 660 C CA . ASP A 1 89 ? -4.108 -6.604 11.180 1.00 82.38 89 ASP A CA 1
ATOM 661 C C . ASP A 1 89 ? -5.053 -7.129 10.098 1.00 82.38 89 ASP A C 1
ATOM 663 O O . ASP A 1 89 ? -6.190 -7.533 10.374 1.00 82.38 89 ASP A O 1
ATOM 667 N N . ILE A 1 90 ? -4.598 -7.097 8.847 1.00 80.50 90 ILE A N 1
ATOM 668 C CA . ILE A 1 90 ? -5.289 -7.725 7.741 1.00 80.50 90 ILE A CA 1
ATOM 669 C C . ILE A 1 90 ? -4.836 -9.183 7.723 1.00 80.50 90 ILE A C 1
ATOM 671 O O . ILE A 1 90 ? -3.649 -9.469 7.639 1.00 80.50 90 ILE A O 1
ATOM 675 N N . LYS A 1 91 ? -5.787 -10.124 7.770 1.00 72.75 91 LYS A N 1
ATOM 676 C CA . LYS A 1 91 ? -5.524 -11.555 7.532 1.00 72.75 91 LYS A CA 1
ATOM 677 C C . LYS A 1 91 ? -5.199 -11.808 6.052 1.00 72.75 91 LYS A C 1
ATOM 679 O O . LYS A 1 91 ? -5.950 -12.483 5.354 1.00 72.75 91 LYS A O 1
ATOM 684 N N . MET A 1 92 ? -4.158 -11.156 5.558 1.00 71.75 92 MET A N 1
ATOM 685 C CA . MET A 1 92 ? -3.562 -11.344 4.248 1.00 71.75 92 MET A CA 1
ATOM 686 C C . MET A 1 92 ? -2.158 -11.861 4.510 1.00 71.75 92 MET A C 1
ATOM 688 O O . MET A 1 92 ? -1.221 -11.080 4.644 1.00 71.75 92 MET A O 1
ATOM 692 N N . ASP A 1 93 ? -2.037 -13.181 4.615 1.00 68.38 93 ASP A N 1
ATOM 693 C CA . ASP A 1 93 ? -0.750 -13.827 4.877 1.00 68.38 93 ASP A CA 1
ATOM 694 C C . ASP A 1 93 ? 0.258 -13.583 3.727 1.00 68.38 93 ASP A C 1
ATOM 696 O O . ASP A 1 93 ? 1.462 -13.653 3.952 1.00 68.38 93 ASP A O 1
ATOM 700 N N . ASP A 1 94 ? -0.228 -13.183 2.539 1.00 69.81 94 ASP A N 1
ATOM 701 C CA . ASP A 1 94 ? 0.564 -12.992 1.314 1.00 69.81 94 ASP A CA 1
ATOM 702 C C . ASP A 1 94 ? 0.440 -11.591 0.676 1.00 69.81 94 ASP A C 1
ATOM 704 O O . ASP A 1 94 ? 0.444 -11.463 -0.554 1.00 69.81 94 ASP A O 1
ATOM 708 N N . LEU A 1 95 ? 0.328 -10.513 1.468 1.00 85.56 95 LEU A N 1
ATOM 709 C CA . LEU A 1 95 ? 0.359 -9.159 0.893 1.00 85.56 95 LEU A CA 1
ATOM 710 C C . LEU A 1 95 ? 1.756 -8.813 0.356 1.00 85.56 95 LEU A C 1
ATOM 712 O O . LEU A 1 95 ? 2.664 -8.475 1.113 1.00 85.56 95 LEU A O 1
ATOM 716 N N . ASN A 1 96 ? 1.900 -8.831 -0.968 1.00 87.12 96 ASN A N 1
ATOM 717 C CA . ASN A 1 96 ? 3.163 -8.543 -1.644 1.00 87.12 96 ASN A CA 1
ATOM 718 C C . ASN A 1 96 ? 3.120 -7.203 -2.382 1.00 87.12 96 ASN A C 1
ATOM 720 O O . ASN A 1 96 ? 2.189 -6.929 -3.140 1.00 87.12 96 ASN A O 1
ATOM 724 N N . PHE A 1 97 ? 4.150 -6.378 -2.198 1.00 91.88 97 PHE A N 1
ATOM 725 C CA . PHE A 1 97 ? 4.366 -5.175 -2.999 1.00 91.88 97 PHE A CA 1
ATOM 726 C C . PHE A 1 97 ? 5.409 -5.490 -4.065 1.00 91.88 97 PHE A C 1
ATOM 728 O O . PHE A 1 97 ? 6.558 -5.778 -3.741 1.00 91.88 97 PHE A O 1
ATOM 735 N N . ILE A 1 98 ? 4.996 -5.469 -5.329 1.00 92.50 98 ILE A N 1
ATOM 736 C CA . ILE A 1 98 ? 5.822 -5.904 -6.456 1.00 92.50 98 ILE A CA 1
ATOM 737 C C . ILE A 1 98 ? 6.214 -4.665 -7.280 1.00 92.50 98 ILE A C 1
ATOM 739 O O . ILE A 1 98 ? 5.325 -4.041 -7.870 1.00 92.50 98 ILE A O 1
ATOM 743 N N . PRO A 1 99 ? 7.510 -4.295 -7.333 1.00 90.81 99 PRO A N 1
ATOM 744 C CA . PRO A 1 99 ? 8.043 -3.293 -8.259 1.00 90.81 99 PRO A CA 1
ATOM 745 C C . PRO A 1 99 ? 7.833 -3.727 -9.709 1.00 90.81 99 PRO A C 1
ATOM 747 O O . PRO A 1 99 ? 8.159 -4.857 -10.075 1.00 90.81 99 PRO A O 1
ATOM 750 N N . THR A 1 100 ? 7.260 -2.850 -10.531 1.00 92.56 100 THR A N 1
ATOM 751 C CA . THR A 1 100 ? 6.891 -3.164 -11.917 1.00 92.56 100 THR A CA 1
ATOM 752 C C . THR A 1 100 ? 6.946 -1.945 -12.823 1.00 92.56 100 THR A C 1
ATOM 754 O O . THR A 1 100 ? 6.725 -0.802 -12.410 1.00 92.56 100 THR A O 1
ATOM 757 N N . SER A 1 101 ? 7.117 -2.203 -14.113 1.00 90.00 101 SER A N 1
ATOM 758 C CA . SER A 1 101 ? 6.922 -1.203 -15.152 1.00 90.00 101 SER A CA 1
ATOM 759 C C . SER A 1 101 ? 6.110 -1.788 -16.303 1.00 90.00 101 SER A C 1
ATOM 761 O O . SER A 1 101 ? 6.293 -2.937 -16.694 1.00 90.00 101 SER A O 1
ATOM 763 N N . ALA A 1 102 ? 5.195 -0.984 -16.851 1.00 87.44 102 ALA A N 1
ATOM 764 C CA . ALA A 1 102 ? 4.505 -1.324 -18.097 1.00 87.44 102 ALA A CA 1
ATOM 765 C C . ALA A 1 102 ? 5.400 -1.098 -19.329 1.00 87.44 102 ALA A C 1
ATOM 767 O O . ALA A 1 102 ? 5.094 -1.591 -20.413 1.00 87.44 102 ALA A O 1
ATOM 768 N N . ILE A 1 103 ? 6.481 -0.331 -19.165 1.00 89.06 103 ILE A N 1
ATOM 769 C CA . ILE A 1 103 ? 7.550 -0.171 -20.146 1.00 89.06 103 ILE A CA 1
ATOM 770 C C . ILE A 1 103 ? 8.651 -1.149 -19.751 1.00 89.06 103 ILE A C 1
ATOM 772 O O . ILE A 1 103 ? 9.262 -0.979 -18.699 1.00 89.06 103 ILE A O 1
ATOM 776 N N . GLU A 1 104 ? 8.888 -2.163 -20.577 1.00 85.62 104 GLU A N 1
ATOM 777 C CA . GLU A 1 104 ? 9.969 -3.119 -20.336 1.00 85.62 104 GLU A CA 1
ATOM 778 C C . GLU A 1 104 ? 11.325 -2.403 -20.398 1.00 85.62 104 GLU A C 1
ATOM 780 O O . GLU A 1 104 ? 11.656 -1.745 -21.390 1.00 85.62 104 GLU A O 1
ATOM 785 N N . THR A 1 105 ? 12.096 -2.522 -19.322 1.00 84.06 105 THR A N 1
ATOM 786 C CA . THR A 1 105 ? 13.488 -2.075 -19.229 1.00 84.06 105 THR A CA 1
ATOM 787 C C . THR A 1 105 ? 14.372 -3.247 -18.809 1.00 84.06 105 THR A C 1
ATOM 789 O O . THR A 1 105 ? 13.876 -4.320 -18.468 1.00 84.06 105 THR A O 1
ATOM 792 N N . ASP A 1 106 ? 15.691 -3.048 -18.805 1.00 83.62 106 ASP A N 1
ATOM 793 C CA . ASP A 1 106 ? 16.629 -4.070 -18.318 1.00 83.62 106 ASP A CA 1
ATOM 794 C C . ASP A 1 106 ? 16.455 -4.366 -16.813 1.00 83.62 106 ASP A C 1
ATOM 796 O O . ASP A 1 106 ? 16.882 -5.416 -16.335 1.00 83.62 106 ASP A O 1
ATOM 800 N N . GLU A 1 107 ? 15.839 -3.444 -16.065 1.00 81.19 107 GLU A N 1
ATOM 801 C CA . GLU A 1 107 ? 15.698 -3.512 -14.606 1.00 81.19 107 GLU A CA 1
ATOM 802 C C . GLU A 1 107 ? 14.272 -3.851 -14.151 1.00 81.19 107 GLU A C 1
ATOM 804 O O . GLU A 1 107 ? 14.102 -4.482 -13.107 1.00 81.19 107 GLU A O 1
ATOM 809 N N . PHE A 1 108 ? 13.246 -3.467 -14.921 1.00 84.69 108 PHE A N 1
ATOM 810 C CA . PHE A 1 108 ? 11.843 -3.638 -14.545 1.00 84.69 108 PHE A CA 1
ATOM 811 C C . PHE A 1 108 ? 10.994 -4.152 -15.706 1.00 84.69 108 PHE A C 1
ATOM 813 O O . PHE A 1 108 ? 11.004 -3.610 -16.812 1.00 84.69 108 PHE A O 1
ATOM 820 N N . ASP A 1 109 ? 10.179 -5.160 -15.413 1.00 86.19 109 ASP A N 1
ATOM 821 C CA . ASP A 1 109 ? 9.216 -5.750 -16.335 1.00 86.19 109 ASP A CA 1
ATOM 822 C C . ASP A 1 109 ? 7.932 -6.177 -15.590 1.00 86.19 109 ASP A C 1
ATOM 824 O O . ASP A 1 109 ? 7.666 -5.763 -14.455 1.00 86.19 109 ASP A O 1
ATOM 828 N N . LEU A 1 110 ? 7.099 -6.988 -16.249 1.00 91.50 110 LEU A N 1
ATOM 829 C CA . LEU A 1 110 ? 5.871 -7.555 -15.680 1.00 91.50 110 LEU A CA 1
ATOM 830 C C . LEU A 1 110 ? 6.035 -9.006 -15.201 1.00 91.50 110 LEU A C 1
ATOM 832 O O . LEU A 1 110 ? 5.042 -9.647 -14.845 1.00 91.50 110 LEU A O 1
ATOM 836 N N . LYS A 1 111 ? 7.253 -9.556 -15.198 1.00 90.19 111 LYS A N 1
ATOM 837 C CA . LYS A 1 111 ? 7.499 -10.978 -14.936 1.00 90.19 111 LYS A CA 1
ATOM 838 C C . LYS A 1 111 ? 7.042 -11.383 -13.540 1.00 90.19 111 LYS A C 1
ATOM 840 O O . LYS A 1 111 ? 6.289 -12.340 -13.419 1.00 90.19 111 LYS A O 1
ATOM 845 N N . ASN A 1 112 ? 7.411 -10.618 -12.515 1.00 87.44 112 AS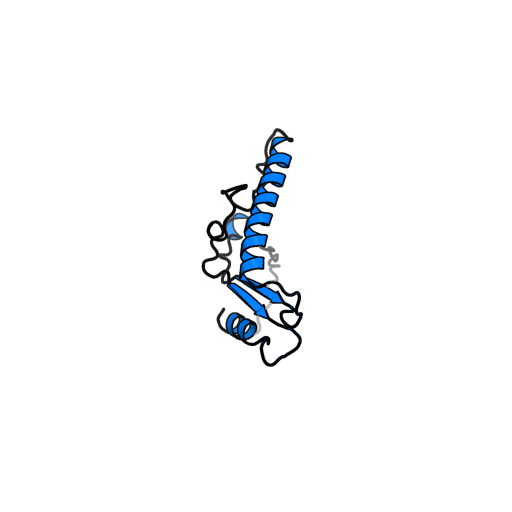N A N 1
ATOM 846 C CA . ASN A 1 112 ? 7.051 -10.928 -11.127 1.00 87.44 112 ASN A CA 1
ATOM 847 C C . ASN A 1 112 ? 5.530 -10.889 -10.893 1.00 87.44 112 ASN A C 1
ATOM 849 O O . ASN A 1 112 ? 4.993 -11.707 -10.153 1.00 87.44 112 ASN A O 1
ATOM 853 N N . VAL A 1 113 ? 4.815 -9.974 -11.560 1.00 90.19 113 VAL A N 1
ATOM 854 C CA . VAL A 1 113 ? 3.342 -9.942 -11.511 1.00 90.19 113 VAL A CA 1
ATOM 855 C C . VAL A 1 113 ? 2.754 -11.166 -12.186 1.00 90.19 113 VAL A C 1
ATOM 857 O O . VAL A 1 113 ? 1.819 -11.761 -11.664 1.00 90.19 113 VAL A O 1
ATOM 860 N N . ARG A 1 114 ? 3.298 -11.553 -13.341 1.00 90.88 114 ARG A N 1
ATOM 861 C CA . ARG A 1 114 ? 2.839 -12.740 -14.055 1.00 90.88 114 ARG A CA 1
ATOM 862 C C . ARG A 1 114 ? 3.069 -14.009 -13.239 1.00 90.88 114 ARG A C 1
ATOM 864 O O . ARG A 1 114 ? 2.157 -14.812 -13.133 1.00 90.88 114 ARG A O 1
ATOM 871 N N . GLU A 1 115 ? 4.239 -14.158 -12.629 1.00 90.25 115 GLU A N 1
ATOM 872 C CA . GLU A 1 115 ? 4.549 -15.283 -11.740 1.00 90.25 115 GLU A CA 1
ATOM 873 C C . GLU A 1 115 ? 3.612 -15.332 -10.525 1.00 90.25 115 GLU A C 1
ATOM 875 O O . GLU A 1 115 ? 3.149 -16.408 -10.145 1.00 90.25 115 GLU A O 1
ATOM 880 N N . TRP A 1 116 ? 3.271 -14.177 -9.944 1.00 89.44 116 TRP A N 1
ATOM 881 C CA . TRP A 1 116 ? 2.287 -14.106 -8.865 1.00 89.44 116 TRP A CA 1
ATOM 882 C C . TRP A 1 116 ? 0.891 -14.546 -9.331 1.00 89.44 116 TRP A C 1
ATOM 884 O O . TRP A 1 116 ? 0.267 -15.380 -8.683 1.00 89.44 116 TRP A O 1
ATOM 894 N N . VAL A 1 117 ? 0.431 -14.043 -10.483 1.00 89.38 117 VAL A N 1
ATOM 895 C CA . VAL A 1 117 ? -0.877 -14.398 -11.068 1.00 89.38 117 VAL A CA 1
ATOM 896 C C . VAL A 1 117 ? -0.938 -15.866 -11.485 1.00 89.38 117 VAL A C 1
ATOM 898 O O . VAL A 1 117 ? -1.987 -16.480 -11.373 1.00 89.38 117 VAL A O 1
ATOM 901 N N . ASP A 1 118 ? 0.163 -16.439 -11.965 1.00 91.12 118 ASP A N 1
ATOM 902 C CA . ASP A 1 118 ? 0.208 -17.843 -12.383 1.00 91.12 118 ASP A CA 1
ATOM 903 C C . ASP A 1 118 ? 0.292 -18.809 -11.177 1.00 91.12 118 ASP A C 1
ATOM 905 O O . ASP A 1 118 ? 0.089 -20.014 -11.344 1.00 91.12 118 ASP A O 1
ATOM 909 N N . SER A 1 119 ? 0.598 -18.311 -9.969 1.00 85.50 119 SER A N 1
ATOM 910 C CA . SER A 1 119 ? 0.737 -19.115 -8.741 1.00 85.50 119 SER A CA 1
ATOM 911 C C . SER A 1 119 ? -0.472 -19.076 -7.796 1.00 85.50 119 SER A C 1
ATOM 913 O O . SER A 1 119 ? -0.475 -19.842 -6.830 1.00 85.50 119 SER A O 1
ATOM 915 N N . HIS A 1 120 ? -1.486 -18.249 -8.081 1.00 77.81 120 HIS A N 1
ATOM 916 C CA . HIS A 1 120 ? -2.704 -18.053 -7.276 1.00 77.81 120 HIS A CA 1
ATOM 917 C C . HIS A 1 120 ? -3.967 -18.148 -8.144 1.00 77.81 120 HIS A C 1
ATOM 919 O O . HIS A 1 120 ? -5.003 -18.626 -7.629 1.00 77.81 120 HIS A O 1
#

InterPro domains:
  IPR019009 Signal recognition particle receptor, beta subunit [PF09439] (32-91)
  IPR027417 P-loop containing nucleoside triphosphate hydrolase [G3DSA:3.40.50.300] (16-119)

pLDDT: mean 75.0, std 18.69, range [34.34, 95.06]

Sequence (120 aa):
MATGKNGSSAAVESRRRSPSERSREIEGSFSCCSKEDNSLAKTEKSIFDALEHEFGLINISRAAALSSTDGRDGGKLLTFSGGDFSWTDIKMDDLNFIPTSAIETDEFDLKNVREWVDSH

Organism: NCBI:txid227884

Radius of gyration: 22.96 Å; chains: 1; bounding box: 61×56×45 Å

Secondary structure (DSSP, 8-state):
--PPP-------------GGGG-------EEEEE-TTSTTPPPHHHHHHHHHHHHHHHHHHHHHHHHTS-SS-----SSTTGGG--GGGS--TT-EEEEE-SS--SS--SHHHHHHHHH-